Protein AF-A0A432MC27-F1 (afdb_monomer)

Organism: NCBI:txid2080755

Secondary structure (DSSP, 8-state):
-EE-SSTTSS-EE------S-SSEEPPPBPPTT--TT--EEEEEE-SSS-----EEEE-TT---EEE--S---SS--PPEEE-

Foldseek 3Di:
DWDDPPPPPDIDDLDDLADPDPWDKDDKDADDVDDQAFGIKTWTDHDPDDDQIWIWTGGPSSPWIWIDDSDDDPDDDDTDTHD

pLDDT: mean 95.0, std 2.64, range [77.44, 98.19]

Radius of gyration: 14.31 Å; Cα contacts (8 Å, |Δi|>4): 140; chains: 1; bounding box: 29×31×39 Å

Solvent-accessible surface area (backbone atoms only — not comparable to full-atom values): 5168 Å² total; per-residue (Å²): 80,70,48,53,92,59,92,66,79,50,73,46,79,73,44,84,69,72,7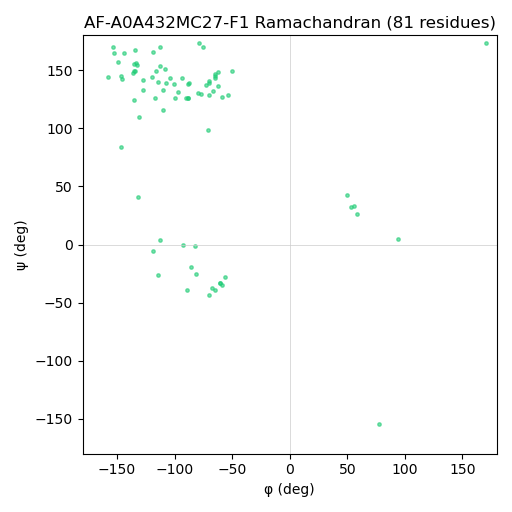1,93,63,95,45,52,71,51,79,77,43,70,57,81,89,46,51,63,78,48,35,36,37,30,40,37,30,54,94,89,53,96,57,74,66,38,48,34,36,21,26,69,84,55,81,52,32,35,30,43,61,86,73,65,72,80,96,66,72,78,65,42,81,55,115

Mean predicted aligned error: 3.12 Å

Sequence (83 aa):
MWTSRDEGASWDRFKTLTSDSEYNHTYVRRPLAAHPGFYALWADGHAFEPSPSRLYFTDRDGSHVWRLPERIEGERAKPELVP

Structure (mmCIF, N/CA/C/O backbone):
data_AF-A0A432MC27-F1
#
_entry.id   AF-A0A432MC27-F1
#
loop_
_atom_site.group_PDB
_atom_site.id
_atom_site.type_symbol
_atom_site.label_atom_id
_atom_site.label_alt_id
_atom_site.label_comp_id
_atom_site.label_asym_id
_atom_site.label_entity_id
_atom_site.label_seq_id
_atom_site.pdbx_PDB_ins_code
_atom_site.Cartn_x
_atom_site.Cartn_y
_atom_site.Cartn_z
_atom_site.occupancy
_atom_site.B_iso_or_equiv
_atom_site.auth_seq_id
_atom_site.auth_comp_id
_atom_site.auth_asym_id
_atom_site.auth_atom_id
_atom_site.pdbx_PDB_model_num
ATOM 1 N N . MET A 1 1 ? 1.471 3.007 -8.702 1.00 90.06 1 MET A N 1
ATOM 2 C CA . MET A 1 1 ? 2.170 1.855 -9.297 1.00 90.06 1 MET A CA 1
ATOM 3 C C . MET A 1 1 ? 2.842 2.272 -10.577 1.00 90.06 1 MET A C 1
ATOM 5 O O . MET A 1 1 ? 2.224 2.932 -11.408 1.00 90.06 1 MET A O 1
ATOM 9 N N . TRP A 1 2 ? 4.093 1.863 -10.710 1.00 93.88 2 TRP A N 1
ATOM 10 C CA . TRP A 1 2 ? 4.914 2.097 -11.883 1.00 93.88 2 TRP A CA 1
ATOM 11 C C . TRP A 1 2 ? 5.325 0.745 -12.452 1.00 93.88 2 TRP A C 1
ATOM 13 O O . TRP A 1 2 ? 5.524 -0.206 -11.695 1.00 93.88 2 TRP A O 1
ATOM 23 N N . THR A 1 3 ? 5.401 0.655 -13.771 1.00 94.19 3 THR A N 1
ATOM 24 C CA . THR A 1 3 ? 5.835 -0.547 -14.482 1.00 94.19 3 THR A CA 1
ATOM 25 C C . THR A 1 3 ? 6.951 -0.166 -15.436 1.00 94.19 3 THR A C 1
ATOM 27 O O . THR A 1 3 ? 6.914 0.904 -16.039 1.00 94.19 3 THR A O 1
ATOM 30 N N . SER A 1 4 ? 7.939 -1.041 -15.546 1.00 96.25 4 SER A N 1
ATOM 31 C CA . SER A 1 4 ? 8.958 -0.971 -16.578 1.00 96.25 4 SER A CA 1
ATOM 32 C C . SER A 1 4 ? 8.805 -2.188 -17.480 1.00 96.25 4 SER A C 1
ATOM 34 O O . SER A 1 4 ? 8.517 -3.293 -17.008 1.00 96.25 4 SER A O 1
ATOM 36 N N . ARG A 1 5 ? 8.977 -1.971 -18.784 1.00 96.19 5 ARG A N 1
ATOM 37 C CA . ARG A 1 5 ? 8.986 -3.025 -19.811 1.00 96.19 5 ARG A CA 1
ATOM 38 C C . ARG A 1 5 ? 10.366 -3.201 -20.449 1.00 96.19 5 ARG A C 1
ATOM 40 O O . ARG A 1 5 ? 10.505 -3.994 -21.370 1.00 96.19 5 ARG A O 1
ATOM 47 N N . ASP A 1 6 ? 11.355 -2.467 -19.958 1.00 97.00 6 ASP A N 1
ATOM 48 C CA . ASP A 1 6 ? 12.716 -2.358 -20.482 1.00 97.00 6 ASP A CA 1
ATOM 49 C C . ASP A 1 6 ? 13.752 -2.528 -19.357 1.00 97.00 6 ASP A C 1
ATOM 51 O O . ASP A 1 6 ? 14.744 -1.809 -19.275 1.00 97.00 6 ASP A O 1
ATOM 55 N N . GLU A 1 7 ? 13.488 -3.482 -18.458 1.00 95.88 7 GLU A N 1
ATOM 56 C CA . GLU A 1 7 ? 14.401 -3.882 -17.374 1.00 95.88 7 GLU A CA 1
ATOM 57 C C . GLU A 1 7 ? 14.794 -2.741 -16.414 1.00 95.88 7 GLU A C 1
ATOM 59 O O . GLU A 1 7 ? 15.822 -2.782 -15.742 1.00 95.88 7 GLU A O 1
ATOM 64 N N . GLY A 1 8 ? 13.930 -1.735 -16.291 1.00 96.50 8 GLY A N 1
ATOM 65 C CA . GLY A 1 8 ? 14.080 -0.609 -15.376 1.00 96.50 8 GLY A CA 1
ATOM 66 C C . GLY A 1 8 ? 14.736 0.626 -15.989 1.00 96.50 8 GLY A C 1
ATOM 67 O O . GLY A 1 8 ? 14.955 1.584 -15.244 1.00 96.50 8 GLY A O 1
ATOM 68 N N . ALA A 1 9 ? 15.027 0.633 -17.296 1.00 97.50 9 ALA A N 1
ATOM 69 C CA . ALA A 1 9 ? 15.584 1.801 -17.978 1.00 97.50 9 ALA A CA 1
ATOM 70 C C . ALA A 1 9 ? 14.582 2.968 -18.041 1.00 97.50 9 ALA A C 1
ATOM 72 O O . ALA A 1 9 ? 14.964 4.122 -17.838 1.00 97.50 9 ALA A O 1
ATOM 73 N N . SER A 1 10 ? 13.296 2.672 -18.242 1.00 97.19 10 SER A N 1
ATOM 74 C CA . SER A 1 10 ? 12.198 3.630 -18.144 1.00 97.19 10 SER A CA 1
ATOM 75 C C . SER A 1 10 ? 11.034 3.077 -17.324 1.00 97.19 10 SER A C 1
ATOM 77 O O . SER A 1 10 ? 10.871 1.869 -17.133 1.00 97.19 10 SER A O 1
ATOM 79 N N . TRP A 1 11 ? 10.236 3.994 -16.777 1.00 97.31 11 TRP A N 1
ATOM 80 C CA . TRP A 1 11 ? 9.108 3.668 -15.916 1.00 97.31 11 TRP A CA 1
ATOM 81 C C . TRP A 1 11 ? 7.898 4.492 -16.310 1.00 97.31 11 TRP A C 1
ATOM 83 O O . TRP A 1 11 ? 7.926 5.721 -16.259 1.00 97.31 11 TRP A O 1
ATOM 93 N N . ASP A 1 12 ? 6.806 3.798 -16.600 1.00 96.69 12 ASP A N 1
ATOM 94 C CA . ASP A 1 12 ? 5.516 4.418 -16.847 1.00 96.69 12 ASP A CA 1
ATOM 95 C C . ASP A 1 12 ? 4.637 4.306 -15.610 1.00 96.69 12 ASP A C 1
ATOM 97 O O . ASP A 1 12 ? 4.551 3.255 -14.954 1.00 96.69 12 ASP A O 1
ATOM 101 N N . ARG A 1 13 ? 3.928 5.393 -15.296 1.00 94.88 13 ARG A N 1
ATOM 102 C CA . ARG A 1 13 ? 2.918 5.371 -14.242 1.00 94.88 13 ARG A CA 1
ATOM 103 C C . ARG A 1 13 ? 1.728 4.555 -14.730 1.00 94.88 13 ARG A C 1
ATOM 105 O O . ARG A 1 13 ? 0.862 5.061 -15.432 1.00 94.88 13 ARG A O 1
ATOM 112 N N . PHE A 1 14 ? 1.681 3.299 -14.307 1.00 92.56 14 PHE A N 1
ATOM 113 C CA . PHE A 1 14 ? 0.613 2.367 -14.648 1.00 92.56 14 PHE A CA 1
ATOM 114 C C . PHE A 1 14 ? -0.715 2.725 -13.970 1.00 92.56 14 PHE A C 1
ATOM 116 O O . PHE A 1 14 ? -1.763 2.686 -14.607 1.00 92.56 14 PHE A O 1
ATOM 123 N N . LYS A 1 15 ? -0.684 3.079 -12.676 1.00 92.25 15 LYS A N 1
ATOM 124 C CA . LYS A 1 15 ? -1.901 3.404 -11.916 1.00 92.25 15 LYS A CA 1
ATOM 125 C C . LYS A 1 15 ? -1.615 4.267 -10.691 1.00 92.25 15 LYS A C 1
ATOM 127 O O . LYS A 1 15 ? -0.608 4.054 -10.016 1.00 92.25 15 LYS A O 1
ATOM 132 N N . THR A 1 16 ? -2.510 5.187 -10.359 1.00 93.88 16 THR A N 1
ATOM 133 C CA . THR A 1 16 ? -2.542 5.852 -9.045 1.00 93.88 16 THR A CA 1
ATOM 134 C C . THR A 1 16 ? -3.408 5.009 -8.108 1.00 93.88 16 THR A C 1
ATOM 136 O O . THR A 1 16 ? -4.514 4.650 -8.489 1.00 93.88 16 THR A O 1
ATOM 139 N N . LEU A 1 17 ? -2.877 4.619 -6.942 1.00 94.19 17 LEU A N 1
ATOM 140 C CA . LEU A 1 17 ? -3.577 3.722 -6.006 1.00 94.19 17 LEU A CA 1
ATOM 141 C C . LEU A 1 17 ? -4.453 4.481 -5.009 1.00 94.19 17 LEU A C 1
ATOM 143 O O . LEU A 1 17 ? -5.536 4.023 -4.687 1.00 94.19 17 LEU A O 1
ATOM 147 N N . THR A 1 18 ? -3.977 5.623 -4.527 1.00 93.62 18 THR A N 1
ATOM 148 C CA . THR A 1 18 ? -4.714 6.522 -3.640 1.00 93.62 18 THR A CA 1
ATOM 149 C C . THR A 1 18 ? -4.530 7.951 -4.134 1.00 93.62 18 THR A C 1
ATOM 151 O O . THR A 1 18 ? -3.496 8.288 -4.723 1.00 93.62 18 THR A O 1
ATOM 154 N N . SER A 1 19 ? -5.532 8.788 -3.904 1.00 92.56 19 SER A N 1
ATOM 155 C CA . SER A 1 19 ? -5.501 10.230 -4.145 1.00 92.56 19 SER A CA 1
ATOM 156 C C . SER A 1 19 ? -6.119 10.953 -2.957 1.00 92.56 19 SER A C 1
ATOM 158 O O . SER A 1 19 ? -6.903 10.360 -2.221 1.00 92.56 19 SER A O 1
ATOM 160 N N . ASP A 1 20 ? -5.735 12.214 -2.761 1.00 91.50 20 ASP A N 1
ATOM 161 C CA . ASP A 1 20 ? -6.335 13.109 -1.761 1.00 91.50 20 ASP A CA 1
ATOM 162 C C . ASP A 1 20 ? -6.365 12.539 -0.329 1.00 91.50 20 ASP A C 1
ATOM 164 O O . ASP A 1 20 ? -7.270 12.815 0.457 1.00 91.50 20 ASP A O 1
ATOM 168 N N . SER A 1 21 ? -5.360 11.728 0.020 1.00 91.06 21 SER A N 1
ATOM 169 C CA . SER A 1 21 ? -5.192 11.227 1.384 1.00 91.06 21 SER A CA 1
ATOM 170 C C . SER A 1 21 ? -4.843 12.378 2.325 1.00 91.06 21 SER A C 1
ATOM 172 O O . SER A 1 21 ? -3.927 13.152 2.052 1.00 91.06 21 SER A O 1
ATOM 174 N N . GLU A 1 22 ? -5.534 12.443 3.462 1.00 92.94 22 GLU A N 1
ATOM 175 C CA . GLU A 1 22 ? -5.240 13.378 4.555 1.00 92.94 22 GLU A CA 1
ATOM 176 C C . GLU A 1 22 ? -3.827 13.164 5.125 1.00 92.94 22 GLU A C 1
ATOM 178 O O . GLU A 1 22 ? -3.159 14.111 5.538 1.00 92.94 22 GLU A O 1
ATOM 183 N N . TYR A 1 23 ? -3.356 11.914 5.121 1.00 94.94 23 TYR A N 1
ATOM 184 C CA . TYR A 1 23 ? -2.075 11.516 5.696 1.00 94.94 23 TYR A CA 1
ATOM 185 C C . TYR A 1 23 ? -1.073 11.072 4.636 1.00 94.94 23 TYR A C 1
ATOM 187 O O . TYR A 1 23 ? -1.430 10.545 3.577 1.00 94.94 23 TYR A O 1
ATOM 195 N N . ASN A 1 24 ? 0.210 11.221 4.968 1.00 95.12 24 ASN A N 1
ATOM 196 C CA . ASN A 1 24 ? 1.299 10.758 4.123 1.00 95.12 24 ASN A CA 1
ATOM 197 C C . ASN A 1 24 ? 1.352 9.233 4.123 1.00 95.12 24 ASN A C 1
ATOM 199 O O . ASN A 1 24 ? 1.244 8.593 5.169 1.00 95.12 24 ASN A O 1
ATOM 203 N N . HIS A 1 25 ? 1.589 8.648 2.952 1.00 95.94 25 HIS A N 1
ATOM 204 C CA . HIS A 1 25 ? 1.808 7.214 2.831 1.00 95.94 25 HIS A CA 1
ATOM 205 C C . HIS A 1 25 ? 3.281 6.857 3.039 1.00 95.94 25 HIS A C 1
ATOM 207 O O . HIS A 1 25 ? 4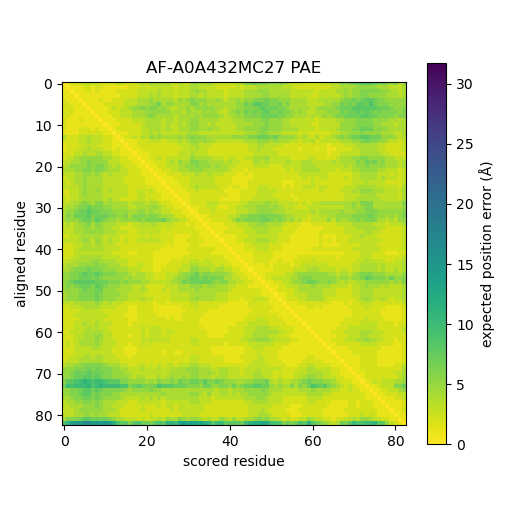.195 7.511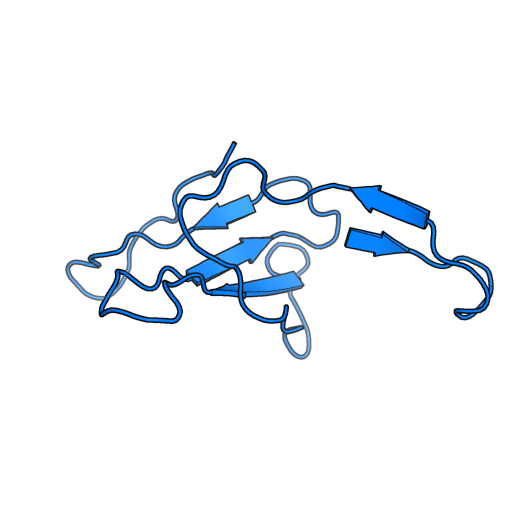 2.538 1.00 95.94 25 HIS A O 1
ATOM 213 N N . THR A 1 26 ? 3.498 5.769 3.765 1.00 94.94 26 THR A N 1
ATOM 214 C CA . THR A 1 26 ? 4.807 5.137 3.935 1.00 94.94 26 THR A CA 1
ATOM 215 C C . THR A 1 26 ? 5.212 4.354 2.683 1.00 94.94 26 THR A C 1
ATOM 217 O O . THR A 1 26 ? 4.417 4.142 1.765 1.00 94.94 26 THR A O 1
ATOM 220 N N . TYR A 1 27 ? 6.469 3.903 2.636 1.00 93.62 27 TYR A N 1
ATOM 221 C CA . TYR A 1 27 ? 6.965 3.105 1.518 1.00 93.62 27 TYR A CA 1
ATOM 222 C C . TYR A 1 27 ? 6.209 1.776 1.377 1.00 93.62 27 TYR A C 1
ATOM 224 O O . TYR A 1 27 ? 5.986 1.057 2.356 1.00 93.62 27 TYR A O 1
ATOM 232 N N . VAL A 1 28 ? 5.873 1.429 0.134 1.00 95.44 28 VAL A N 1
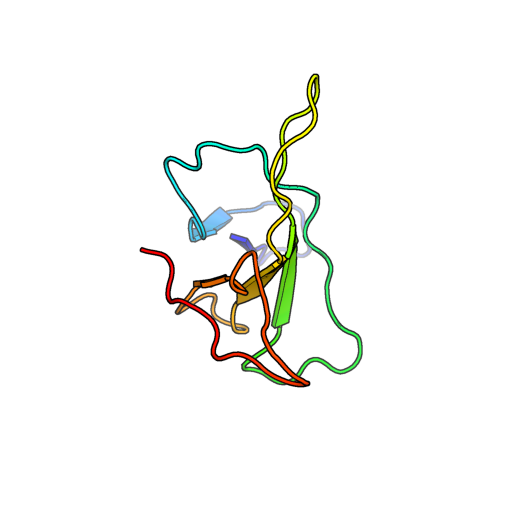ATOM 233 C CA . VAL A 1 28 ? 5.153 0.198 -0.201 1.00 95.44 28 VAL A CA 1
ATOM 234 C C . VAL A 1 28 ? 6.038 -1.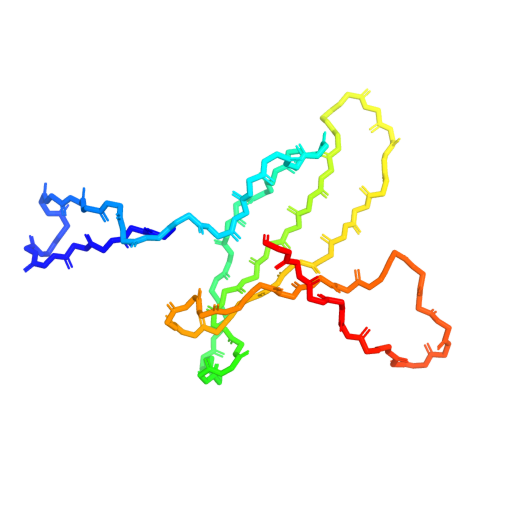024 0.011 1.00 95.44 28 VAL A C 1
ATOM 236 O O . VAL A 1 28 ? 7.139 -1.123 -0.522 1.00 95.44 28 VAL A O 1
ATOM 239 N N . ARG A 1 29 ? 5.528 -2.004 0.754 1.00 95.88 29 ARG A N 1
ATOM 240 C CA . ARG A 1 29 ? 6.182 -3.290 0.993 1.00 95.88 29 ARG A CA 1
ATOM 241 C C . ARG A 1 29 ? 5.523 -4.381 0.157 1.00 95.88 29 ARG A C 1
ATOM 243 O O . ARG A 1 29 ? 4.305 -4.401 -0.014 1.00 95.88 29 ARG A O 1
ATOM 250 N N . ARG A 1 30 ? 6.340 -5.315 -0.332 1.00 92.88 30 ARG A N 1
ATOM 251 C CA . ARG A 1 30 ? 5.894 -6.502 -1.068 1.00 92.88 30 ARG A CA 1
ATOM 252 C C . ARG A 1 30 ? 5.868 -7.721 -0.134 1.00 92.88 30 ARG A C 1
ATOM 254 O O . ARG A 1 30 ? 6.910 -8.030 0.446 1.00 92.88 30 ARG A O 1
ATOM 261 N N . PRO A 1 31 ? 4.743 -8.447 -0.014 1.00 94.50 31 PRO A N 1
ATOM 262 C CA . PRO A 1 31 ? 4.702 -9.725 0.690 1.00 94.50 31 PRO A CA 1
ATOM 263 C C . PRO A 1 31 ? 5.555 -10.795 -0.007 1.00 94.50 31 PRO A C 1
ATOM 265 O O . PRO A 1 31 ? 5.611 -10.869 -1.240 1.00 94.50 31 PRO A O 1
ATOM 268 N N . LEU A 1 32 ? 6.180 -11.671 0.781 1.00 94.94 32 LEU A N 1
ATOM 269 C CA . LEU A 1 32 ? 6.820 -12.883 0.267 1.00 94.94 32 LEU A CA 1
ATOM 270 C C . LEU A 1 32 ? 5.741 -13.895 -0.141 1.00 94.94 32 LEU A C 1
ATOM 272 O O . LEU A 1 32 ? 4.766 -14.061 0.584 1.00 94.94 32 LEU A O 1
ATOM 276 N N . ALA A 1 33 ? 5.911 -14.562 -1.290 1.00 93.56 33 ALA A N 1
ATOM 277 C CA . ALA A 1 33 ? 4.928 -15.513 -1.831 1.00 93.56 33 ALA A CA 1
ATOM 278 C C . ALA A 1 33 ? 3.489 -14.946 -1.864 1.00 93.56 33 ALA A C 1
ATOM 280 O O . ALA A 1 33 ? 2.525 -15.611 -1.493 1.00 93.56 33 ALA A O 1
ATOM 281 N N . ALA A 1 34 ? 3.370 -13.683 -2.285 1.00 93.31 34 ALA A N 1
ATOM 282 C CA . ALA A 1 34 ? 2.123 -12.931 -2.281 1.00 93.31 34 ALA A CA 1
ATOM 283 C C . ALA A 1 34 ? 0.981 -13.660 -3.008 1.00 93.31 34 ALA A C 1
ATOM 285 O O . ALA A 1 34 ? 1.108 -14.039 -4.176 1.00 93.31 34 ALA A O 1
ATOM 286 N N . HIS A 1 35 ? -0.164 -13.775 -2.334 1.00 96.50 35 HIS A N 1
ATOM 287 C CA . HIS A 1 35 ? -1.416 -14.139 -2.986 1.00 96.50 35 HIS A CA 1
ATOM 288 C C . HIS A 1 35 ? -1.819 -13.019 -3.968 1.00 96.50 35 HIS A C 1
ATOM 290 O O . HIS A 1 35 ? -1.649 -11.846 -3.632 1.00 96.50 35 HIS A O 1
ATOM 296 N N . PRO A 1 36 ? -2.398 -13.309 -5.149 1.00 96.00 36 PRO A N 1
ATOM 297 C CA . PRO A 1 36 ? -2.756 -12.267 -6.118 1.00 96.00 36 PRO A CA 1
ATOM 298 C C . PRO A 1 36 ? -3.687 -11.172 -5.571 1.00 96.00 36 PRO A C 1
ATOM 300 O O . PRO A 1 36 ? -3.610 -10.036 -6.020 1.00 96.00 36 PRO A O 1
ATOM 303 N N . GLY A 1 37 ? -4.523 -11.492 -4.578 1.00 96.44 37 GLY A N 1
ATOM 304 C CA . GLY A 1 37 ? -5.389 -10.528 -3.879 1.00 96.44 37 GLY A CA 1
ATOM 305 C C . GLY A 1 37 ? -4.721 -9.724 -2.751 1.00 96.44 37 GLY A C 1
ATOM 306 O O . GLY A 1 37 ? -5.387 -8.919 -2.115 1.00 96.44 37 GLY A O 1
ATOM 307 N N . PHE A 1 38 ? -3.437 -9.958 -2.465 1.00 96.56 38 PHE A N 1
ATOM 308 C CA . PHE A 1 38 ? -2.668 -9.263 -1.428 1.00 96.56 38 PHE A CA 1
ATOM 309 C C . PHE A 1 38 ? -1.208 -9.132 -1.876 1.00 96.56 38 PHE A C 1
ATOM 311 O O . PHE A 1 38 ? -0.364 -9.975 -1.570 1.00 96.56 38 PHE A O 1
ATOM 318 N N . TYR A 1 39 ? -0.926 -8.097 -2.665 1.00 96.19 39 TYR A N 1
ATOM 319 C CA . TYR A 1 39 ? 0.312 -7.999 -3.443 1.00 96.19 39 TYR A CA 1
ATOM 320 C C . TYR A 1 39 ? 1.240 -6.862 -3.016 1.00 96.19 39 TYR A C 1
ATOM 322 O O . TYR A 1 39 ? 2.458 -6.946 -3.181 1.00 96.19 39 TYR A O 1
ATOM 330 N N . ALA A 1 40 ? 0.679 -5.811 -2.434 1.00 96.25 40 ALA A N 1
ATOM 331 C CA . ALA A 1 40 ? 1.418 -4.689 -1.885 1.00 96.25 40 ALA A CA 1
ATOM 332 C C . ALA A 1 40 ? 0.684 -4.164 -0.653 1.00 96.25 40 ALA A C 1
ATOM 334 O O . ALA A 1 40 ? -0.546 -4.136 -0.650 1.00 96.25 40 ALA A O 1
ATOM 335 N N . LEU A 1 41 ? 1.434 -3.754 0.371 1.00 97.06 41 LEU A N 1
ATOM 336 C CA . LEU A 1 41 ? 0.900 -3.141 1.586 1.00 97.06 41 LEU A CA 1
ATOM 337 C C . LEU A 1 41 ? 1.726 -1.930 2.011 1.00 97.06 41 LEU A C 1
ATOM 339 O O . LEU A 1 41 ? 2.940 -1.888 1.809 1.00 97.06 41 LEU A O 1
ATOM 343 N N . TRP A 1 42 ? 1.069 -0.952 2.614 1.00 97.69 42 TRP A N 1
ATOM 344 C CA . TRP A 1 42 ? 1.695 0.242 3.175 1.00 97.69 42 TRP A CA 1
ATOM 345 C C . TRP A 1 42 ? 0.826 0.788 4.305 1.00 97.69 42 TRP A C 1
ATOM 347 O O . TRP A 1 42 ? -0.293 0.334 4.512 1.00 97.69 42 TRP A O 1
ATOM 357 N N . ALA A 1 43 ? 1.346 1.748 5.054 1.00 97.19 43 ALA A N 1
ATOM 358 C CA . ALA A 1 43 ? 0.600 2.464 6.082 1.00 97.19 43 ALA A CA 1
ATOM 359 C C . ALA A 1 43 ? 0.527 3.959 5.763 1.00 97.19 43 ALA A C 1
ATOM 361 O O . ALA A 1 43 ? 1.289 4.445 4.919 1.00 97.19 43 ALA A O 1
ATOM 362 N N . ASP A 1 44 ? -0.353 4.679 6.447 1.00 96.56 44 ASP A N 1
ATOM 363 C CA . ASP A 1 44 ? -0.374 6.140 6.478 1.00 96.56 44 ASP A CA 1
ATOM 364 C C . ASP A 1 44 ? -0.027 6.706 7.869 1.00 96.56 44 ASP A C 1
ATOM 366 O O . ASP A 1 44 ? 0.104 5.965 8.853 1.00 96.56 44 ASP A O 1
ATOM 370 N N . GLY A 1 45 ? 0.186 8.022 7.922 1.00 96.44 45 GLY A N 1
ATOM 371 C CA . GLY A 1 45 ? 0.313 8.790 9.158 1.00 96.44 45 GLY A CA 1
ATOM 372 C C . GLY A 1 45 ? 0.775 10.235 8.941 1.00 96.44 45 GLY A C 1
ATOM 373 O O . GLY A 1 45 ? 1.142 10.641 7.832 1.00 96.44 45 GLY A O 1
ATOM 374 N N . HIS A 1 46 ? 0.769 11.018 10.018 1.00 96.06 46 HIS A N 1
ATOM 375 C CA . HIS A 1 46 ? 1.304 12.374 10.047 1.00 96.06 46 HIS A CA 1
ATOM 376 C C . HIS A 1 46 ? 2.767 12.383 10.520 1.00 96.06 46 HIS A C 1
ATOM 378 O O . HIS A 1 46 ? 3.170 11.603 11.379 1.00 96.06 46 HIS A O 1
ATOM 384 N N . ALA A 1 47 ? 3.589 13.264 9.943 1.00 91.44 47 ALA A N 1
ATOM 385 C CA . ALA A 1 47 ? 5.031 13.286 10.212 1.00 91.44 47 ALA A CA 1
ATOM 386 C C . ALA A 1 47 ? 5.409 14.025 11.509 1.00 91.44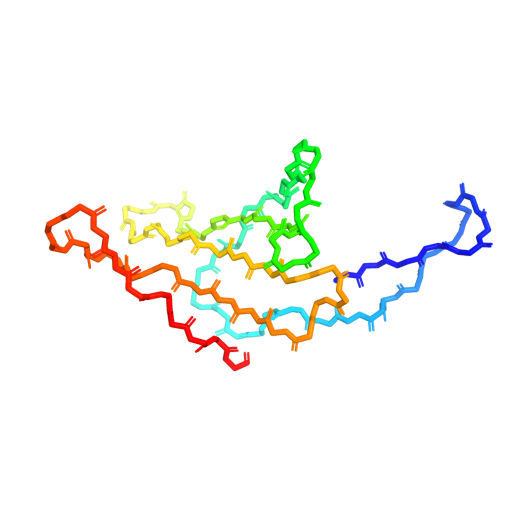 47 ALA A C 1
ATOM 388 O O . ALA A 1 47 ? 6.468 13.763 12.075 1.00 91.44 47 ALA A O 1
ATOM 389 N N . PHE A 1 48 ? 4.569 14.960 11.960 1.00 93.94 48 PHE A N 1
ATOM 390 C CA . PHE A 1 48 ? 4.905 15.907 13.034 1.00 93.94 48 PHE A CA 1
ATOM 391 C C . PHE A 1 48 ? 4.014 15.809 14.273 1.00 93.94 48 PHE A C 1
ATOM 393 O O . PHE A 1 48 ? 4.277 16.493 15.258 1.00 93.94 48 PHE A O 1
ATOM 400 N N . GLU A 1 49 ? 2.972 14.979 14.243 1.00 95.19 49 GLU A N 1
ATOM 401 C CA . GLU A 1 49 ? 2.062 14.821 15.377 1.00 95.19 49 GLU A CA 1
ATOM 402 C C . GLU A 1 49 ? 1.494 13.401 15.426 1.00 95.19 49 GLU A C 1
ATOM 404 O O . GLU A 1 49 ? 1.486 12.716 14.398 1.00 95.19 49 GLU A O 1
ATOM 409 N N . PRO A 1 50 ? 1.037 12.933 16.600 1.00 94.69 50 PRO A N 1
ATOM 410 C CA . PRO A 1 50 ? 0.328 11.668 16.693 1.00 94.69 50 PRO A CA 1
ATOM 411 C C . PRO A 1 50 ? -0.924 11.680 15.813 1.00 94.69 50 PRO A C 1
ATOM 413 O O . PRO A 1 50 ? -1.778 12.552 15.947 1.00 94.69 50 PRO A O 1
ATOM 416 N N . SER A 1 51 ? -1.053 10.677 14.954 1.00 94.38 51 SER A N 1
ATOM 417 C CA . SER A 1 51 ? -2.211 10.476 14.087 1.00 94.38 51 SER A CA 1
ATOM 418 C C . SER A 1 51 ? -2.647 9.014 14.129 1.00 94.38 51 SER A C 1
ATOM 420 O O . SER A 1 51 ? -1.876 8.147 14.563 1.00 94.38 51 SER A O 1
ATOM 422 N N . PRO A 1 52 ? -3.838 8.693 13.603 1.00 93.75 52 PRO A N 1
ATOM 423 C CA . PRO A 1 52 ? -4.120 7.340 13.160 1.00 93.75 52 PRO A CA 1
ATOM 424 C C . PRO A 1 52 ? -3.010 6.811 12.245 1.00 93.75 52 PRO A C 1
ATOM 426 O O . PRO A 1 52 ? -2.383 7.574 11.505 1.00 93.75 52 PRO A O 1
ATOM 429 N N . SER A 1 53 ? -2.794 5.498 12.283 1.00 92.81 53 SER A N 1
ATOM 430 C CA . SER A 1 53 ? -1.976 4.791 11.301 1.00 92.81 53 SER A CA 1
ATOM 431 C C . SER A 1 53 ? -2.751 3.579 10.816 1.00 92.81 53 SER A C 1
ATOM 433 O O . SER A 1 53 ? -3.012 2.639 11.568 1.00 92.81 53 SER A O 1
ATOM 435 N N . ARG A 1 54 ? -3.191 3.643 9.563 1.00 95.75 54 ARG A N 1
ATOM 436 C CA . ARG A 1 54 ? -4.082 2.662 8.949 1.00 95.75 54 ARG A CA 1
ATOM 437 C C . ARG A 1 54 ? -3.283 1.829 7.964 1.00 95.75 54 ARG A C 1
ATOM 439 O O . ARG A 1 54 ? -2.444 2.347 7.228 1.00 95.75 54 ARG A O 1
ATOM 446 N N . LEU A 1 55 ? -3.546 0.526 7.943 1.00 96.62 55 LEU A N 1
ATOM 447 C CA . LEU A 1 55 ? -2.888 -0.391 7.019 1.00 96.62 55 LEU A CA 1
ATOM 448 C C . LEU A 1 55 ? -3.672 -0.463 5.712 1.00 96.62 55 LEU A C 1
ATOM 450 O O . LEU A 1 55 ? -4.851 -0.804 5.720 1.00 96.62 55 LEU A O 1
ATOM 454 N N . TYR A 1 56 ? -2.998 -0.219 4.599 1.00 97.94 56 TYR A N 1
ATOM 455 C CA . TYR A 1 56 ? -3.529 -0.338 3.251 1.00 97.94 56 TYR A CA 1
ATOM 456 C C . TYR A 1 56 ? -2.920 -1.539 2.549 1.00 97.94 56 TYR A C 1
ATOM 458 O O . TYR A 1 56 ? -1.772 -1.914 2.804 1.00 97.94 56 TYR A O 1
ATOM 466 N N . PHE A 1 57 ? -3.672 -2.112 1.621 1.00 97.81 57 PHE A N 1
ATOM 467 C CA . PHE A 1 57 ? -3.162 -3.108 0.697 1.00 97.81 57 PHE A CA 1
ATOM 468 C C . PHE A 1 57 ? -3.945 -3.118 -0.611 1.00 97.81 57 PHE A C 1
ATOM 470 O O . PHE A 1 57 ? -5.037 -2.562 -0.721 1.00 97.81 57 PHE A O 1
ATOM 477 N N . THR A 1 58 ? -3.371 -3.761 -1.619 1.00 97.75 58 THR A N 1
ATOM 478 C CA . THR A 1 58 ? -3.980 -3.892 -2.941 1.00 97.75 58 THR A CA 1
ATOM 479 C C . THR A 1 58 ? -3.669 -5.253 -3.557 1.00 97.75 58 THR A C 1
ATOM 481 O O . THR A 1 58 ? -2.789 -5.985 -3.087 1.00 97.75 58 THR A O 1
ATOM 484 N N . ASP A 1 59 ? -4.413 -5.603 -4.599 1.00 96.62 59 ASP A N 1
ATOM 485 C CA . ASP A 1 59 ? -4.169 -6.787 -5.411 1.00 96.62 59 ASP A CA 1
ATOM 486 C C . ASP A 1 59 ? -3.030 -6.548 -6.416 1.00 96.62 59 ASP A C 1
ATOM 488 O O . ASP A 1 59 ? -2.487 -5.450 -6.543 1.00 96.62 59 ASP A O 1
ATOM 492 N N . ARG A 1 60 ? -2.630 -7.603 -7.128 1.00 95.19 60 ARG A N 1
ATOM 493 C CA . ARG A 1 60 ? -1.506 -7.570 -8.073 1.00 95.19 60 ARG A CA 1
ATOM 494 C C . ARG A 1 60 ? -1.674 -6.544 -9.189 1.00 95.19 60 ARG A C 1
ATOM 496 O O . ARG A 1 60 ? -0.684 -5.953 -9.616 1.00 95.19 60 ARG A O 1
ATOM 503 N N . ASP A 1 61 ? -2.901 -6.346 -9.646 1.00 95.19 61 ASP A N 1
ATOM 504 C CA . ASP A 1 61 ? -3.212 -5.467 -10.772 1.00 95.19 61 ASP A CA 1
ATOM 505 C C . ASP A 1 61 ? -3.546 -4.045 -10.276 1.00 95.19 61 ASP A C 1
ATOM 507 O O . ASP A 1 61 ? -3.817 -3.131 -11.061 1.00 95.19 61 ASP A O 1
ATOM 511 N N . GLY A 1 62 ? -3.513 -3.853 -8.953 1.00 94.56 62 GLY A N 1
ATOM 512 C CA . GLY A 1 62 ? -3.955 -2.673 -8.236 1.00 94.56 62 GLY A CA 1
ATOM 513 C C . GLY A 1 62 ? -5.396 -2.301 -8.529 1.00 94.56 62 GLY A C 1
ATOM 514 O O . GLY A 1 62 ? -5.707 -1.113 -8.639 1.00 94.56 62 GLY A O 1
ATOM 515 N N . SER A 1 63 ? -6.263 -3.287 -8.771 1.00 95.62 63 SER A N 1
ATOM 516 C CA . SER A 1 63 ? -7.638 -3.053 -9.209 1.00 95.62 63 SER A CA 1
ATOM 517 C C . SER A 1 63 ? -8.446 -2.324 -8.136 1.00 95.62 63 SER A C 1
ATOM 519 O O . SER A 1 63 ? -9.145 -1.369 -8.471 1.00 95.62 63 SER A O 1
ATOM 521 N N . HIS A 1 64 ? -8.232 -2.684 -6.869 1.00 96.62 64 HIS A N 1
ATOM 522 C CA . HIS A 1 64 ? -8.852 -2.072 -5.700 1.00 96.62 64 HIS A CA 1
ATOM 523 C C . HIS A 1 64 ? -7.813 -1.797 -4.612 1.00 96.62 64 HIS A C 1
ATOM 525 O O . HIS A 1 64 ? -6.844 -2.545 -4.459 1.00 96.62 64 HIS A O 1
ATOM 531 N N . VAL A 1 65 ? -8.034 -0.752 -3.820 1.00 97.62 65 VAL A N 1
ATOM 532 C CA . VAL A 1 65 ? -7.278 -0.505 -2.591 1.00 97.62 65 VAL A CA 1
ATOM 533 C C . VAL A 1 65 ? -8.191 -0.733 -1.405 1.00 97.62 65 VAL A C 1
ATOM 535 O O . VAL A 1 65 ? -9.319 -0.248 -1.362 1.00 97.62 65 VAL A O 1
ATOM 538 N N . TRP A 1 66 ? -7.685 -1.476 -0.432 1.00 98.19 66 TRP A N 1
ATOM 539 C CA . TRP A 1 66 ? -8.366 -1.714 0.825 1.00 98.19 66 TRP A CA 1
ATOM 540 C C . TRP A 1 66 ? -7.575 -1.122 1.972 1.00 98.19 66 TRP A C 1
ATOM 542 O O . TRP A 1 66 ? -6.345 -1.097 1.942 1.00 98.19 66 TRP A O 1
ATOM 552 N N . ARG A 1 67 ? -8.294 -0.699 3.006 1.00 97.62 67 ARG A N 1
ATOM 553 C CA . ARG A 1 67 ? -7.747 -0.156 4.241 1.00 97.62 67 ARG A CA 1
ATOM 554 C C . ARG A 1 67 ? -8.337 -0.896 5.431 1.00 97.62 67 ARG A C 1
ATOM 556 O O . ARG A 1 67 ? -9.546 -1.095 5.499 1.00 97.62 67 ARG A O 1
ATOM 563 N N . LEU A 1 68 ? -7.506 -1.317 6.377 1.00 97.06 68 LEU A N 1
ATOM 564 C CA . LEU A 1 68 ? -8.004 -1.822 7.651 1.00 97.06 68 LEU A CA 1
ATOM 565 C C . LEU A 1 68 ? -8.596 -0.672 8.476 1.00 97.06 68 LEU A C 1
ATOM 567 O O . LEU A 1 68 ? -8.022 0.421 8.480 1.00 97.06 68 LEU A O 1
ATOM 571 N N . PRO A 1 69 ? -9.713 -0.908 9.185 1.00 95.00 69 PRO A N 1
ATOM 572 C CA . PRO A 1 69 ? -10.279 0.106 10.056 1.00 95.00 69 PRO A CA 1
ATOM 573 C C . PRO A 1 69 ? -9.292 0.448 11.171 1.00 95.00 69 PRO A C 1
ATOM 575 O O . PRO A 1 69 ? -8.529 -0.397 11.640 1.00 95.00 69 PRO A O 1
ATOM 578 N N . GLU A 1 70 ? -9.335 1.700 11.612 1.00 92.06 70 GLU A N 1
ATOM 579 C CA . GLU A 1 70 ? -8.466 2.216 12.673 1.00 92.06 70 GLU A CA 1
ATOM 580 C C . GLU A 1 70 ? -8.657 1.470 14.002 1.00 92.06 70 GLU A C 1
ATOM 582 O O . GLU A 1 70 ? -7.708 1.262 14.754 1.00 92.06 70 GLU A O 1
ATOM 587 N N . ARG A 1 71 ? -9.888 1.025 14.273 1.00 92.88 71 ARG A N 1
ATOM 588 C CA . ARG A 1 71 ? -10.233 0.207 15.433 1.00 92.88 71 ARG A CA 1
ATOM 589 C C . ARG A 1 71 ? -10.753 -1.148 14.970 1.00 92.88 71 ARG A C 1
ATOM 591 O O . ARG A 1 71 ? -11.702 -1.221 14.196 1.00 92.88 71 ARG A O 1
ATOM 598 N N . ILE A 1 72 ? -10.142 -2.210 15.484 1.00 93.44 72 ILE A N 1
ATOM 599 C CA . ILE A 1 72 ? -10.565 -3.596 15.275 1.00 93.44 72 ILE A CA 1
ATOM 600 C C . ILE A 1 72 ? -11.107 -4.112 16.606 1.00 93.44 72 ILE A C 1
ATOM 602 O O . ILE A 1 72 ? -10.370 -4.191 17.587 1.00 93.44 72 ILE A O 1
ATOM 606 N N . GLU A 1 73 ? -12.396 -4.437 16.645 1.00 93.88 73 GLU A N 1
ATOM 607 C CA . GLU A 1 73 ? -13.013 -5.107 17.789 1.00 93.88 73 GLU A CA 1
ATOM 608 C C . GLU A 1 73 ? -12.919 -6.626 17.600 1.00 93.88 73 GLU A C 1
ATOM 610 O O . GLU A 1 73 ? -13.326 -7.164 16.570 1.00 93.88 73 GLU A O 1
ATOM 615 N N . GLY A 1 74 ? -12.363 -7.329 18.589 1.00 94.06 74 GLY A N 1
ATOM 616 C CA . GLY A 1 74 ? -12.118 -8.770 18.501 1.00 94.06 74 GLY A CA 1
ATOM 617 C C . GLY A 1 74 ? -10.893 -9.126 17.650 1.00 94.06 74 GLY A C 1
ATOM 618 O O . GLY A 1 74 ? -9.950 -8.351 17.529 1.00 94.06 74 GLY A 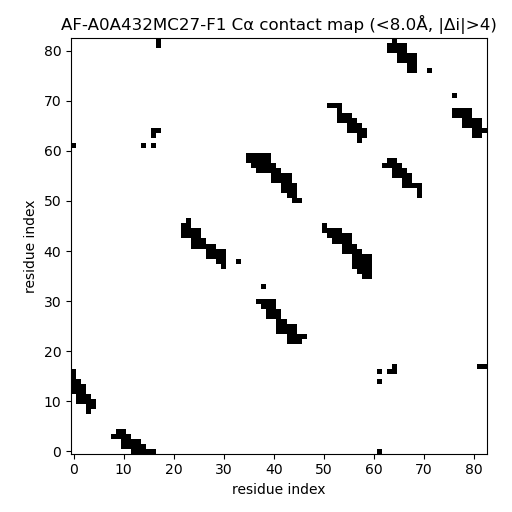O 1
ATOM 619 N N . GLU A 1 75 ? -10.880 -10.336 17.086 1.00 95.50 75 GLU A N 1
ATOM 620 C CA . GLU A 1 75 ? -9.698 -10.873 16.393 1.00 95.50 75 GLU A CA 1
ATOM 621 C C . GLU A 1 75 ? -9.590 -10.459 14.918 1.00 95.50 75 GLU A C 1
ATOM 623 O O . GLU A 1 75 ? -8.527 -10.600 14.311 1.00 95.50 75 GLU A O 1
ATOM 628 N N . ARG A 1 76 ? -10.693 -10.021 14.293 1.00 94.94 76 ARG A N 1
ATOM 629 C CA . ARG A 1 76 ? -10.766 -9.772 12.845 1.00 94.94 76 ARG A CA 1
ATOM 630 C C . ARG A 1 76 ? -11.702 -8.614 12.532 1.00 94.94 76 ARG A C 1
ATOM 632 O O . ARG A 1 76 ? -12.762 -8.494 13.132 1.00 94.94 76 ARG A O 1
ATOM 639 N N . ALA A 1 77 ? -11.358 -7.848 11.501 1.00 96.06 77 ALA A N 1
ATOM 640 C CA . ALA A 1 77 ? -12.236 -6.848 10.905 1.00 96.06 77 ALA A CA 1
ATOM 641 C C . ALA A 1 77 ? -12.257 -6.973 9.381 1.00 96.06 77 ALA A C 1
ATOM 643 O O . ALA A 1 77 ? -11.305 -7.459 8.764 1.00 96.06 77 ALA A O 1
ATOM 644 N N . LYS A 1 78 ? -13.355 -6.516 8.774 1.00 96.12 78 LYS A N 1
ATOM 645 C CA . LYS A 1 78 ? -13.465 -6.413 7.321 1.00 96.12 78 LYS A CA 1
ATOM 646 C C . LYS A 1 78 ? -12.748 -5.137 6.843 1.00 96.12 78 LYS A C 1
ATOM 648 O O . LYS A 1 78 ? -13.032 -4.074 7.389 1.00 96.12 78 LYS A O 1
ATOM 653 N N . PRO A 1 79 ? -11.866 -5.219 5.834 1.00 97.12 79 PRO A N 1
ATOM 654 C CA . PRO A 1 79 ? -11.254 -4.043 5.224 1.00 97.12 79 PRO A CA 1
ATOM 655 C C . PRO A 1 79 ? -12.284 -3.155 4.512 1.00 97.12 79 PRO A C 1
ATOM 657 O O . PRO A 1 79 ? -13.240 -3.649 3.907 1.00 97.12 79 PRO A O 1
ATOM 660 N N . GLU A 1 80 ? -12.045 -1.852 4.542 1.00 96.69 80 GLU A N 1
ATOM 661 C CA . GLU A 1 80 ? -12.812 -0.817 3.854 1.00 96.69 80 GLU A CA 1
ATOM 662 C C . GLU A 1 80 ? -12.253 -0.608 2.446 1.00 96.69 80 GLU A C 1
ATOM 664 O O . GLU A 1 80 ? -11.037 -0.579 2.261 1.00 96.69 80 GLU A O 1
ATOM 669 N N . LEU A 1 81 ? -13.128 -0.460 1.450 1.00 96.88 81 LEU A N 1
ATOM 670 C CA . LEU A 1 81 ? -12.704 -0.103 0.099 1.00 96.88 81 LEU A CA 1
ATOM 671 C C . LEU A 1 81 ? -12.378 1.393 0.050 1.00 96.88 81 LEU A C 1
ATOM 673 O O . LEU A 1 81 ? -13.188 2.213 0.483 1.00 96.88 81 LEU A O 1
ATOM 677 N N . VAL A 1 82 ? -11.208 1.731 -0.484 1.00 94.25 82 VAL A N 1
ATOM 678 C CA . VAL A 1 82 ? -10.764 3.113 -0.680 1.00 94.25 82 VAL A CA 1
ATOM 679 C C . VAL A 1 82 ? -11.067 3.523 -2.129 1.00 94.25 82 VAL A C 1
ATOM 681 O O . VAL A 1 82 ? -10.756 2.733 -3.026 1.00 94.25 82 VAL A O 1
ATOM 684 N N . PRO A 1 83 ? -11.701 4.692 -2.354 1.00 77.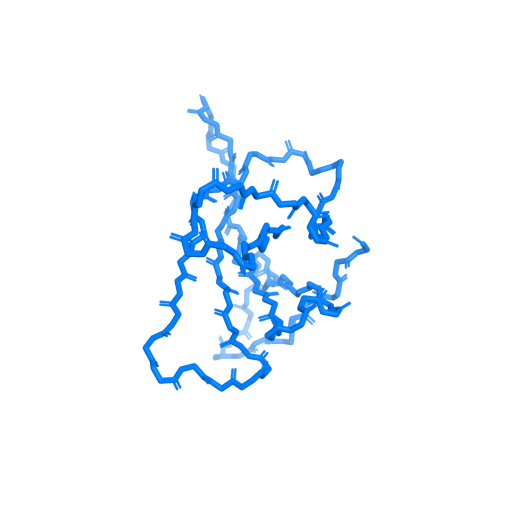44 83 PRO A N 1
ATOM 685 C CA . PRO A 1 83 ? -11.976 5.225 -3.691 1.00 77.44 83 PRO A CA 1
ATOM 686 C C . PRO A 1 83 ? -10.722 5.489 -4.530 1.00 77.44 83 PRO A C 1
ATOM 688 O O . PRO A 1 83 ? -9.678 5.855 -3.940 1.00 77.44 83 PR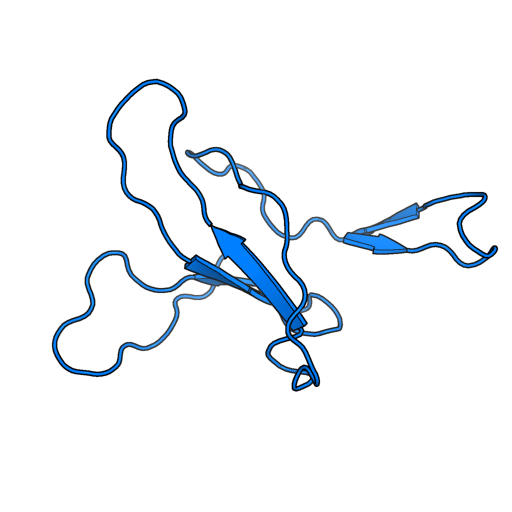O A O 1
#